Protein AF-A0A7C9AXJ2-F1 (afdb_monomer_lite)

Sequence (136 aa):
MLKLKTKIRKFQEFALLNLQQRICLSTSSDAEFVDLEKRMSVIVAQTAAEEQECEREQNLHNQLHQELDDSKRRKELIEGIMKDIEDLQDLTRQTSELEEKCASFSEELQRRCICPSCHVDNSNSLAELLQQMEQQ

Structure (mmCIF, N/CA/C/O backbone):
data_AF-A0A7C9AXJ2-F1
#
_entry.id   AF-A0A7C9AXJ2-F1
#
loop_
_atom_site.group_PDB
_atom_site.id
_atom_site.type_symbol
_atom_site.label_atom_id
_atom_site.label_alt_id
_atom_site.label_comp_id
_atom_site.label_asym_id
_atom_site.label_entity_id
_atom_site.label_seq_id
_atom_site.pdbx_PDB_ins_code
_atom_site.Cartn_x
_atom_site.Cartn_y
_atom_site.Cartn_z
_atom_site.occupancy
_atom_site.B_iso_or_equiv
_atom_site.auth_seq_id
_atom_site.auth_comp_id
_atom_site.auth_asym_id
_atom_site.auth_atom_id
_atom_site.pdbx_PDB_model_num
ATOM 1 N N . MET A 1 1 ? 14.451 8.501 -26.024 1.00 58.31 1 MET A N 1
ATOM 2 C CA . MET A 1 1 ? 15.650 7.831 -26.580 1.00 58.31 1 MET A CA 1
ATOM 3 C C . MET A 1 1 ? 15.458 7.211 -27.966 1.00 58.31 1 MET A C 1
ATOM 5 O O . MET A 1 1 ? 16.318 7.454 -28.803 1.00 58.31 1 MET A O 1
ATOM 9 N N . LEU A 1 2 ? 14.350 6.513 -28.283 1.00 67.25 2 LEU A N 1
ATOM 10 C CA . LEU A 1 2 ? 14.140 5.905 -29.621 1.00 67.25 2 LEU A CA 1
ATOM 11 C C . LEU A 1 2 ? 14.404 6.860 -30.802 1.00 67.25 2 LEU A C 1
ATOM 13 O O . LEU A 1 2 ? 15.079 6.501 -31.759 1.00 67.25 2 LEU A O 1
ATOM 17 N N . LYS A 1 3 ? 13.935 8.111 -30.703 1.00 75.12 3 LYS A N 1
ATOM 18 C CA . LYS A 1 3 ? 14.107 9.137 -31.747 1.00 75.12 3 LYS A CA 1
ATOM 19 C C . LYS A 1 3 ? 15.576 9.496 -32.020 1.00 75.12 3 LYS A C 1
ATOM 21 O O . LYS A 1 3 ? 15.896 9.897 -33.134 1.00 75.12 3 LYS A O 1
ATOM 26 N N . LEU A 1 4 ? 16.455 9.374 -31.022 1.00 75.50 4 LEU A N 1
ATOM 27 C CA . LEU A 1 4 ? 17.894 9.600 -31.174 1.00 75.50 4 LEU A CA 1
ATOM 28 C C . LEU A 1 4 ? 18.570 8.371 -31.799 1.00 75.50 4 LEU A C 1
ATOM 30 O O . LEU A 1 4 ? 19.319 8.537 -32.756 1.00 75.50 4 LEU A O 1
ATOM 34 N N . LYS A 1 5 ? 18.207 7.154 -31.363 1.00 74.69 5 LYS A N 1
ATOM 35 C CA . LYS A 1 5 ? 18.689 5.879 -31.937 1.00 74.69 5 LYS A CA 1
ATOM 36 C C . LYS A 1 5 ? 18.396 5.791 -33.441 1.00 74.69 5 LYS A C 1
ATOM 38 O O . LYS A 1 5 ? 19.287 5.524 -34.240 1.00 74.69 5 LYS A O 1
ATOM 43 N N . THR A 1 6 ? 17.179 6.150 -33.860 1.00 84.06 6 THR A N 1
ATOM 44 C CA . THR A 1 6 ? 16.819 6.215 -35.289 1.00 84.06 6 THR A CA 1
ATOM 45 C C . THR A 1 6 ? 17.652 7.238 -36.065 1.00 84.06 6 THR A C 1
ATOM 47 O O . THR A 1 6 ? 17.966 7.015 -37.230 1.00 84.06 6 THR A O 1
ATOM 50 N N . LYS A 1 7 ? 18.005 8.372 -35.450 1.00 83.69 7 LYS A N 1
ATOM 51 C CA . LYS A 1 7 ? 18.826 9.403 -36.102 1.00 83.69 7 LYS A CA 1
ATOM 52 C C . LYS A 1 7 ? 20.287 8.976 -36.235 1.00 83.69 7 LYS A C 1
ATOM 54 O O . LYS A 1 7 ? 20.867 9.222 -37.285 1.00 83.69 7 LYS A O 1
ATOM 59 N N . ILE A 1 8 ? 20.848 8.322 -35.216 1.00 85.31 8 ILE A N 1
ATOM 60 C CA . ILE A 1 8 ? 22.218 7.787 -35.247 1.00 85.31 8 ILE A CA 1
ATOM 61 C C . ILE A 1 8 ? 22.340 6.730 -36.345 1.00 85.31 8 ILE A C 1
ATOM 63 O O . ILE A 1 8 ? 23.219 6.845 -37.194 1.00 85.31 8 ILE A O 1
ATOM 67 N N . ARG A 1 9 ? 21.399 5.781 -36.416 1.00 84.56 9 ARG A N 1
ATOM 68 C CA . ARG A 1 9 ? 21.420 4.724 -37.437 1.00 84.56 9 ARG A CA 1
ATOM 69 C C . ARG A 1 9 ? 21.314 5.278 -38.861 1.00 84.56 9 ARG A C 1
ATOM 71 O O . ARG A 1 9 ? 22.113 4.926 -39.719 1.00 84.56 9 ARG A O 1
ATOM 78 N N . LYS A 1 10 ? 20.417 6.246 -39.088 1.00 86.44 10 LYS A N 1
ATOM 79 C CA . LYS A 1 10 ? 20.311 6.953 -40.379 1.00 86.44 10 LYS A CA 1
ATOM 80 C C . LYS A 1 10 ? 21.593 7.692 -40.756 1.00 86.44 10 LYS A C 1
ATOM 82 O O . LYS A 1 10 ? 21.955 7.741 -41.926 1.00 86.44 10 LYS A O 1
ATOM 87 N N . PHE A 1 11 ? 22.268 8.291 -39.777 1.00 86.88 11 PHE A N 1
ATOM 88 C 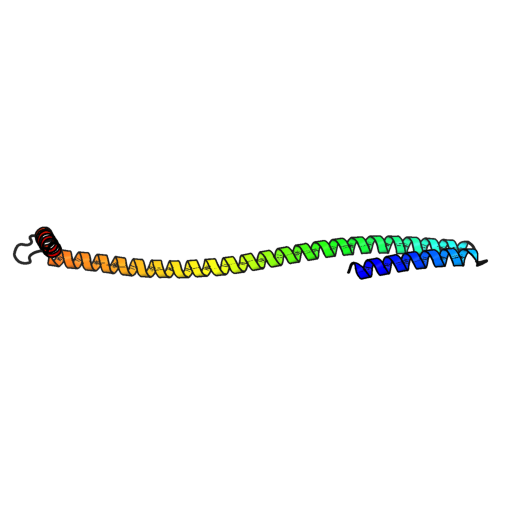CA . PHE A 1 11 ? 23.537 8.972 -40.008 1.00 86.88 11 PHE A CA 1
ATOM 89 C C . PHE A 1 11 ? 24.654 7.981 -40.361 1.00 86.88 11 PHE A C 1
ATOM 91 O O . PHE A 1 11 ? 25.414 8.239 -41.290 1.00 86.88 11 PHE A O 1
ATOM 98 N N . GLN A 1 12 ? 24.719 6.834 -39.682 1.00 83.69 12 GLN A N 1
ATOM 99 C CA . GLN A 1 12 ? 25.675 5.764 -39.984 1.00 83.69 12 GLN A CA 1
ATOM 100 C C . GLN A 1 12 ? 25.457 5.179 -41.386 1.00 83.69 12 GLN A C 1
ATOM 102 O O . GLN A 1 12 ? 26.415 5.059 -42.145 1.00 83.69 12 GLN A O 1
ATOM 107 N N . GLU A 1 13 ? 24.206 4.895 -41.764 1.00 86.88 13 GLU A N 1
ATOM 108 C CA . GLU A 1 13 ? 23.836 4.433 -43.112 1.00 86.88 13 GLU A CA 1
ATOM 109 C C . GLU A 1 13 ? 24.237 5.454 -44.189 1.00 86.88 13 GLU A C 1
ATOM 111 O O . GLU A 1 13 ? 24.847 5.107 -45.200 1.00 86.88 13 GLU A O 1
ATOM 116 N N . PHE A 1 14 ? 23.960 6.738 -43.947 1.00 86.31 14 PHE A N 1
ATOM 117 C CA . PHE A 1 14 ? 24.340 7.825 -44.850 1.00 86.31 14 PHE A CA 1
ATOM 118 C C . PHE A 1 14 ? 25.862 7.995 -44.975 1.00 86.31 14 PHE A C 1
ATOM 120 O O . PHE A 1 14 ? 26.370 8.255 -46.069 1.00 86.31 14 PHE A O 1
ATOM 127 N N . ALA A 1 15 ? 26.605 7.850 -43.876 1.00 82.44 15 ALA A N 1
ATOM 128 C CA . ALA A 1 15 ? 28.063 7.921 -43.883 1.00 82.44 15 ALA A CA 1
ATOM 129 C C . ALA A 1 15 ? 28.683 6.755 -44.673 1.00 82.44 15 ALA A C 1
ATOM 131 O O . ALA A 1 15 ? 29.622 6.977 -45.438 1.00 82.44 15 ALA A O 1
ATOM 132 N N . LEU A 1 16 ? 28.121 5.546 -44.549 1.00 83.25 16 LEU A N 1
ATOM 133 C CA . LEU A 1 16 ? 28.563 4.361 -45.290 1.00 83.25 16 LEU A CA 1
ATOM 134 C C . LEU A 1 16 ? 28.385 4.537 -46.806 1.00 83.25 16 LEU A C 1
ATOM 136 O O . LEU A 1 16 ? 29.317 4.297 -47.574 1.00 83.25 16 LEU A O 1
ATOM 140 N N . LEU A 1 17 ? 27.211 5.023 -47.224 1.00 82.25 17 LEU A N 1
ATOM 141 C CA . LEU A 1 17 ? 26.889 5.274 -48.633 1.00 82.25 17 LEU A CA 1
ATOM 142 C C . LEU A 1 17 ? 27.795 6.347 -49.252 1.00 82.25 17 LEU A C 1
ATOM 144 O O . LEU A 1 17 ? 28.316 6.167 -50.352 1.00 82.25 17 LEU A O 1
ATOM 148 N N . ASN A 1 18 ? 28.035 7.450 -48.535 1.00 77.12 18 ASN A N 1
ATOM 149 C CA . ASN A 1 18 ? 28.934 8.505 -49.014 1.00 77.12 18 ASN A CA 1
ATOM 150 C C . ASN A 1 18 ? 30.383 8.036 -49.135 1.00 77.12 18 ASN A C 1
ATOM 152 O O . ASN A 1 18 ? 31.101 8.484 -50.032 1.00 77.12 18 ASN A O 1
ATOM 156 N N . LEU A 1 19 ? 30.828 7.152 -48.239 1.00 77.00 19 LEU A N 1
ATOM 157 C CA . LEU A 1 19 ? 32.172 6.611 -48.326 1.00 77.00 19 LEU A CA 1
ATOM 158 C C . LEU A 1 19 ? 32.311 5.714 -49.560 1.00 77.00 19 LEU A C 1
ATOM 160 O O . LEU A 1 19 ? 33.213 5.957 -50.356 1.00 77.00 19 LEU A O 1
ATOM 164 N N . GLN A 1 20 ? 31.372 4.782 -49.784 1.00 76.06 20 GLN A N 1
ATOM 165 C CA . GLN A 1 20 ? 31.293 3.960 -51.008 1.00 76.06 20 GLN A CA 1
ATOM 166 C C . GLN A 1 20 ? 31.354 4.799 -52.287 1.00 76.06 20 GLN A C 1
ATOM 168 O O . GLN A 1 20 ? 32.082 4.462 -53.222 1.00 76.06 20 GLN A O 1
ATOM 173 N N . GLN A 1 21 ? 30.659 5.936 -52.307 1.00 76.75 21 GLN A N 1
ATOM 174 C CA . GLN A 1 21 ? 30.665 6.840 -53.451 1.00 76.75 21 GLN A CA 1
ATOM 175 C C . GLN A 1 21 ? 32.016 7.550 -53.653 1.00 76.75 21 GLN A C 1
ATOM 177 O O . GLN A 1 21 ? 32.460 7.701 -54.790 1.00 76.75 21 GLN A O 1
ATOM 182 N N . ARG A 1 22 ? 32.707 7.949 -52.574 1.00 67.44 22 ARG A N 1
ATOM 183 C CA . ARG A 1 22 ? 34.054 8.555 -52.641 1.00 67.44 22 ARG A CA 1
ATOM 184 C C . ARG A 1 22 ? 35.143 7.572 -53.072 1.00 67.44 22 ARG A C 1
ATOM 186 O O . ARG A 1 22 ? 36.096 7.981 -53.736 1.00 67.44 22 ARG A O 1
ATOM 193 N N . ILE A 1 23 ? 34.994 6.297 -52.725 1.00 62.88 23 ILE A N 1
ATOM 194 C CA . ILE A 1 23 ? 35.936 5.227 -53.084 1.00 62.88 23 ILE A CA 1
ATOM 195 C C . ILE A 1 23 ? 35.956 5.003 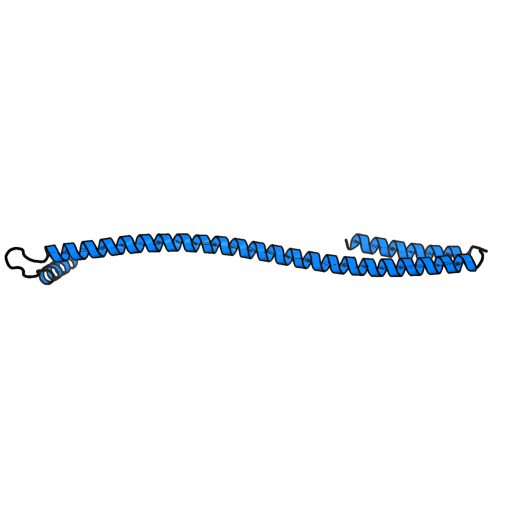-54.601 1.00 62.88 23 ILE A C 1
ATOM 197 O O . ILE A 1 23 ? 37.024 4.841 -55.177 1.00 62.88 23 ILE A O 1
ATOM 201 N N . CYS A 1 24 ? 34.811 5.125 -55.280 1.00 63.47 24 CYS A N 1
ATOM 202 C CA . CYS A 1 24 ? 34.745 5.041 -56.746 1.00 63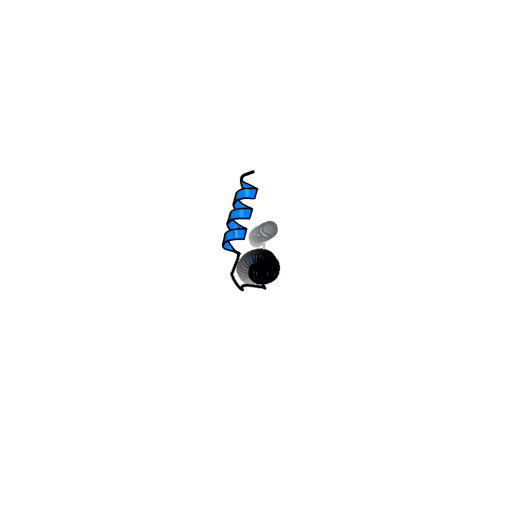.47 24 CYS A CA 1
ATOM 203 C C . CYS A 1 24 ? 35.463 6.192 -57.485 1.00 63.47 24 CYS A C 1
ATOM 205 O O . CYS A 1 24 ? 35.627 6.118 -58.700 1.00 63.47 24 CYS A O 1
ATOM 207 N N . LEU A 1 25 ? 35.858 7.265 -56.789 1.00 61.09 25 LEU A N 1
ATOM 208 C CA . LEU A 1 25 ? 36.364 8.508 -57.386 1.00 61.09 25 LEU A CA 1
ATOM 209 C C . LEU A 1 25 ? 37.856 8.779 -57.123 1.00 61.09 25 LEU A C 1
ATOM 211 O O . LEU A 1 25 ? 38.381 9.757 -57.652 1.00 61.09 25 LEU A O 1
ATOM 215 N N . SER A 1 26 ? 38.548 7.959 -56.324 1.00 54.97 26 SER A N 1
ATOM 216 C CA . SER A 1 26 ? 39.878 8.303 -55.790 1.00 54.97 26 SER A CA 1
ATOM 217 C C . SER A 1 26 ? 40.938 7.248 -56.135 1.00 54.97 26 SER A C 1
ATOM 219 O O . SER A 1 26 ? 40.826 6.104 -55.719 1.00 54.97 26 SER A O 1
ATOM 221 N N . THR A 1 27 ? 42.014 7.637 -56.830 1.00 56.12 27 THR A N 1
ATOM 222 C CA . THR A 1 27 ? 43.214 6.812 -57.105 1.00 56.12 27 THR A CA 1
ATOM 223 C C . THR A 1 27 ? 44.162 6.763 -55.892 1.00 56.12 27 THR A C 1
ATOM 225 O O . THR A 1 27 ? 45.330 7.139 -55.995 1.00 56.12 27 THR A O 1
ATOM 228 N N . SER A 1 28 ? 43.643 6.407 -54.715 1.00 56.91 28 SER A N 1
ATOM 229 C CA . SER A 1 28 ? 44.433 6.212 -53.486 1.00 56.91 28 SER A CA 1
ATOM 230 C C . SER A 1 28 ? 44.927 4.760 -53.400 1.00 56.91 28 SER A C 1
ATOM 232 O O . SER A 1 28 ? 44.330 3.862 -53.985 1.00 56.91 28 SER A O 1
ATOM 234 N N . SER A 1 29 ? 46.055 4.547 -52.718 1.00 65.31 29 SER A N 1
ATOM 235 C CA . SER A 1 29 ? 46.682 3.237 -52.509 1.00 65.31 29 SER A CA 1
ATOM 236 C C . SER A 1 29 ? 45.737 2.275 -51.778 1.00 65.31 29 SER A C 1
ATOM 238 O O . SER A 1 29 ? 45.269 2.588 -50.682 1.00 65.31 29 SER A O 1
ATOM 240 N N . ASP A 1 30 ? 45.528 1.077 -52.334 1.00 70.69 30 ASP A N 1
ATOM 241 C CA . ASP A 1 30 ? 44.665 0.014 -51.786 1.00 70.69 30 ASP A CA 1
ATOM 242 C C . ASP A 1 30 ? 44.920 -0.291 -50.292 1.00 70.69 30 ASP A C 1
ATOM 244 O O . ASP A 1 30 ? 44.018 -0.716 -49.571 1.00 70.69 30 ASP A O 1
ATOM 248 N N . ALA A 1 31 ? 46.133 -0.036 -49.789 1.00 76.94 31 ALA A N 1
ATOM 249 C CA . ALA A 1 31 ? 46.500 -0.274 -48.393 1.00 76.94 31 ALA A CA 1
ATOM 250 C C . ALA A 1 31 ? 45.825 0.687 -47.390 1.00 76.94 31 ALA A C 1
ATOM 252 O O . ALA A 1 31 ? 45.463 0.262 -46.292 1.00 76.94 31 ALA A O 1
ATOM 253 N N . GLU A 1 32 ? 45.631 1.963 -47.744 1.00 81.25 32 GLU A N 1
ATOM 254 C CA . GLU A 1 32 ? 44.945 2.942 -46.876 1.00 81.25 32 GLU A CA 1
ATOM 255 C C . GLU A 1 32 ? 43.444 2.648 -46.792 1.00 81.25 32 GLU A C 1
ATOM 257 O O . GLU A 1 32 ? 42.797 2.876 -45.766 1.00 81.25 32 GLU A O 1
ATOM 262 N N . PHE A 1 33 ? 42.899 2.095 -47.875 1.00 79.38 33 PHE A N 1
ATOM 263 C CA . PHE A 1 33 ? 41.496 1.749 -47.980 1.00 79.38 33 PHE A CA 1
ATOM 264 C C . PHE A 1 33 ? 41.118 0.564 -47.081 1.00 79.38 33 PHE A C 1
ATOM 266 O O . PHE A 1 33 ? 40.150 0.637 -46.319 1.00 79.38 33 PHE A O 1
ATOM 273 N N . VAL A 1 34 ? 41.940 -0.488 -47.099 1.00 85.75 34 VAL A N 1
ATOM 274 C CA . VAL A 1 34 ? 41.757 -1.678 -46.255 1.00 85.75 34 VAL A CA 1
ATOM 275 C C . VAL A 1 34 ? 41.851 -1.339 -44.760 1.00 85.75 34 VAL A C 1
ATOM 277 O O . VAL A 1 34 ? 41.093 -1.886 -43.955 1.00 85.75 34 VAL A O 1
ATOM 280 N N . ASP A 1 35 ? 42.732 -0.412 -44.360 1.00 90.25 35 ASP A N 1
ATOM 281 C CA . ASP A 1 35 ? 42.808 0.042 -42.961 1.00 90.25 35 ASP A CA 1
ATOM 282 C C . ASP A 1 35 ? 41.530 0.777 -42.529 1.00 90.25 35 ASP A C 1
ATOM 284 O O . ASP A 1 35 ? 40.979 0.510 -41.456 1.00 90.25 35 ASP A O 1
ATOM 288 N N . LEU A 1 36 ? 41.004 1.657 -43.386 1.00 88.94 36 LEU A N 1
ATOM 289 C CA . LEU A 1 36 ? 39.773 2.390 -43.100 1.00 88.94 36 LEU A CA 1
ATOM 290 C C . LEU A 1 36 ? 38.563 1.455 -42.980 1.00 88.94 36 LEU A C 1
ATOM 292 O O . LEU A 1 36 ? 37.781 1.588 -42.036 1.00 88.94 36 LEU A O 1
ATOM 296 N N . GLU A 1 37 ? 38.424 0.489 -43.888 1.00 87.69 37 GLU A N 1
ATOM 297 C CA . GLU A 1 37 ? 37.352 -0.512 -43.855 1.00 87.69 37 GLU A CA 1
ATOM 298 C C . GLU A 1 37 ? 37.407 -1.357 -42.572 1.00 87.69 37 GLU A C 1
ATOM 300 O O . GLU A 1 37 ? 36.386 -1.576 -41.904 1.00 87.69 37 GLU A O 1
ATOM 305 N N . LYS A 1 38 ? 38.613 -1.761 -42.157 1.00 93.06 38 LYS A N 1
ATOM 306 C CA . LYS A 1 38 ? 38.826 -2.466 -40.889 1.00 93.06 38 LYS A CA 1
ATOM 307 C C . LYS A 1 38 ? 38.408 -1.606 -39.697 1.00 93.06 38 LYS A C 1
ATOM 309 O O . LYS A 1 38 ? 37.702 -2.089 -38.812 1.00 93.06 38 LYS A O 1
ATOM 314 N N . ARG A 1 39 ? 38.793 -0.326 -39.672 1.00 93.62 39 ARG A N 1
ATOM 315 C CA . ARG A 1 39 ? 38.409 0.614 -38.604 1.00 93.62 39 ARG A CA 1
ATOM 316 C C . ARG A 1 39 ? 36.900 0.848 -38.556 1.00 93.62 39 ARG A C 1
ATOM 318 O O . ARG A 1 39 ? 36.334 0.876 -37.466 1.00 93.62 39 ARG A O 1
ATOM 325 N N . MET A 1 40 ? 36.233 0.959 -39.702 1.00 89.88 40 MET A N 1
ATOM 326 C CA . MET A 1 40 ? 34.771 1.061 -39.757 1.00 89.88 40 MET A CA 1
ATOM 327 C C . MET A 1 40 ? 34.091 -0.188 -39.216 1.00 89.88 40 MET A C 1
ATOM 329 O O . MET A 1 40 ? 33.162 -0.073 -38.422 1.00 89.88 40 MET A O 1
ATOM 333 N N . SER A 1 41 ? 34.576 -1.370 -39.597 1.00 92.75 41 SER A N 1
ATOM 334 C CA . SER A 1 41 ? 34.045 -2.643 -39.102 1.00 92.75 41 SER A CA 1
ATOM 335 C C . SER A 1 41 ? 34.141 -2.734 -37.576 1.00 92.75 41 SER A C 1
ATOM 337 O O . SER A 1 41 ? 33.190 -3.155 -36.919 1.00 92.75 41 SER A O 1
ATOM 339 N N . VAL A 1 42 ? 35.253 -2.259 -37.000 1.00 95.62 42 VAL A N 1
ATOM 340 C CA . VAL A 1 42 ? 35.435 -2.163 -35.542 1.00 95.62 42 VAL A CA 1
ATOM 341 C C . VAL A 1 42 ? 34.422 -1.202 -34.913 1.00 95.62 42 VAL A C 1
ATOM 343 O O . VAL A 1 42 ? 33.759 -1.576 -33.950 1.00 95.62 42 VAL A O 1
ATOM 346 N N . ILE A 1 43 ? 34.254 0.004 -35.466 1.00 92.50 43 ILE A N 1
ATOM 347 C CA . ILE A 1 43 ? 33.308 1.005 -34.940 1.00 92.50 43 ILE A CA 1
ATOM 348 C C . ILE A 1 43 ? 31.864 0.490 -35.002 1.00 92.50 43 ILE A C 1
ATOM 350 O O . ILE A 1 43 ? 31.101 0.681 -34.056 1.00 92.50 43 ILE A O 1
ATOM 354 N N . VAL A 1 44 ? 31.482 -0.183 -36.091 1.00 93.06 44 VAL A N 1
ATOM 355 C CA . VAL A 1 44 ? 30.143 -0.772 -36.246 1.00 93.06 44 VAL A CA 1
ATOM 356 C C . VAL A 1 44 ? 29.908 -1.856 -35.196 1.00 93.06 44 VAL A C 1
ATOM 358 O O . VAL A 1 44 ? 28.869 -1.844 -34.538 1.00 93.06 44 VAL A O 1
ATOM 361 N N . ALA A 1 45 ? 30.879 -2.750 -34.988 1.00 94.19 45 ALA A N 1
ATOM 362 C CA . ALA A 1 45 ? 30.782 -3.797 -33.973 1.00 94.19 45 ALA A CA 1
ATOM 363 C C . ALA A 1 45 ? 30.683 -3.220 -32.550 1.00 94.19 45 ALA A C 1
ATOM 365 O O . ALA A 1 45 ? 29.840 -3.656 -31.768 1.00 94.19 45 ALA A O 1
ATOM 366 N N . GLN A 1 46 ? 31.494 -2.207 -32.230 1.00 94.25 46 GLN A N 1
ATOM 367 C CA . GLN A 1 46 ? 31.440 -1.516 -30.938 1.00 94.25 46 GLN A CA 1
ATOM 368 C C . GLN A 1 46 ? 30.098 -0.813 -30.729 1.00 94.25 46 GLN A C 1
ATOM 370 O O . GLN A 1 46 ? 29.472 -0.997 -29.690 1.00 94.25 46 GLN A O 1
ATOM 375 N N . THR A 1 47 ? 29.606 -0.092 -31.740 1.00 91.38 47 THR A N 1
ATOM 376 C CA . THR A 1 47 ? 28.311 0.597 -31.646 1.00 91.38 47 THR A CA 1
ATOM 377 C C . THR A 1 47 ? 27.169 -0.397 -31.440 1.00 91.38 47 THR A C 1
ATOM 379 O O . THR A 1 47 ? 26.277 -0.153 -30.635 1.00 91.38 47 THR A O 1
ATOM 382 N N . ALA A 1 48 ? 27.194 -1.543 -32.127 1.00 93.81 48 ALA A N 1
ATOM 383 C CA . ALA A 1 48 ? 26.184 -2.581 -31.941 1.00 93.81 48 ALA A CA 1
ATOM 384 C C . ALA A 1 48 ? 26.199 -3.154 -30.511 1.00 93.81 48 ALA A C 1
ATOM 386 O O . ALA A 1 48 ? 25.136 -3.351 -29.920 1.00 93.81 48 ALA A O 1
ATOM 387 N N . ALA A 1 49 ? 27.387 -3.380 -29.942 1.00 95.69 49 ALA A N 1
ATOM 388 C CA . ALA A 1 49 ? 27.534 -3.856 -28.569 1.00 95.69 49 ALA A CA 1
ATOM 389 C C . ALA A 1 49 ? 27.035 -2.822 -27.542 1.00 95.69 49 ALA A C 1
ATOM 391 O O . ALA A 1 49 ? 26.283 -3.171 -26.631 1.00 95.69 49 ALA A O 1
ATOM 392 N N . GLU A 1 50 ? 27.388 -1.547 -27.716 1.00 92.31 50 GLU A N 1
ATOM 393 C CA . GLU A 1 50 ? 26.918 -0.450 -26.860 1.00 92.31 50 GLU A CA 1
ATOM 394 C C . GLU A 1 50 ? 25.400 -0.238 -26.971 1.00 92.31 50 GLU A C 1
ATOM 396 O O . GLU A 1 50 ? 24.727 -0.028 -25.961 1.00 92.31 50 GLU A O 1
ATOM 401 N N . GLU A 1 51 ? 24.820 -0.352 -28.172 1.00 92.69 51 GLU A N 1
ATOM 402 C CA . GLU A 1 51 ? 23.365 -0.287 -28.363 1.00 92.69 51 GLU A CA 1
ATOM 403 C C . GLU A 1 51 ? 22.635 -1.399 -27.600 1.00 92.69 51 GLU A C 1
ATOM 405 O O . GLU A 1 51 ? 21.538 -1.163 -27.084 1.00 92.69 51 GLU A O 1
ATOM 410 N N . GLN A 1 52 ? 23.226 -2.595 -27.538 1.00 95.75 52 GLN A N 1
ATOM 411 C CA . GLN A 1 52 ? 22.674 -3.728 -26.802 1.00 95.75 52 GLN A CA 1
ATOM 412 C C . GLN A 1 52 ? 22.792 -3.540 -25.284 1.00 95.75 52 GLN A C 1
ATOM 414 O O . GLN A 1 52 ? 21.860 -3.880 -24.555 1.00 95.75 52 GLN A O 1
ATOM 419 N N . GLU A 1 53 ? 23.914 -3.007 -24.792 1.00 95.38 53 GLU A N 1
ATOM 420 C CA . GLU A 1 53 ? 24.075 -2.659 -23.373 1.00 95.38 53 GLU A CA 1
ATOM 421 C C . GLU A 1 53 ? 23.060 -1.591 -22.957 1.00 95.38 53 GLU A C 1
ATOM 423 O O . GLU A 1 53 ? 22.316 -1.796 -22.004 1.00 95.38 53 GLU A O 1
ATOM 428 N N . CYS A 1 54 ? 22.927 -0.514 -23.733 1.00 94.94 54 CYS A N 1
ATOM 429 C CA . CYS A 1 54 ? 21.967 0.556 -23.455 1.00 94.94 54 CYS A CA 1
ATOM 430 C C . CYS A 1 54 ? 20.520 0.036 -23.372 1.00 94.94 54 CYS A C 1
ATOM 432 O O . CYS A 1 54 ? 19.733 0.475 -22.534 1.00 94.94 54 CYS A O 1
ATOM 434 N N . GLU A 1 55 ? 20.156 -0.930 -24.217 1.00 96.75 55 GLU A N 1
ATOM 435 C CA . GLU A 1 55 ? 18.841 -1.570 -24.161 1.00 96.75 55 GLU A CA 1
ATOM 436 C C . GLU A 1 55 ? 18.657 -2.417 -22.893 1.00 96.75 55 GLU A C 1
ATOM 438 O O . GLU A 1 55 ? 17.595 -2.369 -22.266 1.00 96.75 55 GLU A O 1
ATOM 443 N N . ARG A 1 56 ? 19.697 -3.146 -22.469 1.00 96.62 56 ARG A N 1
ATOM 444 C CA . ARG A 1 56 ? 19.682 -3.889 -21.201 1.00 96.62 56 ARG A CA 1
ATOM 445 C C . ARG A 1 56 ? 19.550 -2.956 -20.002 1.00 96.62 56 ARG A C 1
ATOM 447 O O . ARG A 1 56 ? 18.694 -3.199 -19.153 1.00 96.62 56 ARG A O 1
ATOM 454 N N . GLU A 1 57 ? 20.323 -1.877 -19.962 1.00 96.81 57 GLU A N 1
ATOM 455 C CA . GLU A 1 57 ? 20.236 -0.860 -18.910 1.00 96.81 57 GLU A CA 1
ATOM 456 C C . GLU A 1 57 ? 18.851 -0.213 -18.860 1.00 96.81 57 GLU A C 1
ATOM 458 O O . GLU A 1 57 ? 18.289 -0.030 -17.781 1.00 96.81 57 GLU A O 1
ATOM 463 N N . GLN A 1 58 ? 18.258 0.088 -20.017 1.00 96.19 58 GLN A N 1
ATOM 464 C CA . GLN A 1 58 ? 16.922 0.673 -20.072 1.00 96.19 58 GLN A CA 1
ATOM 465 C C . GLN A 1 58 ? 15.852 -0.291 -19.540 1.00 96.19 58 GLN A C 1
ATOM 467 O O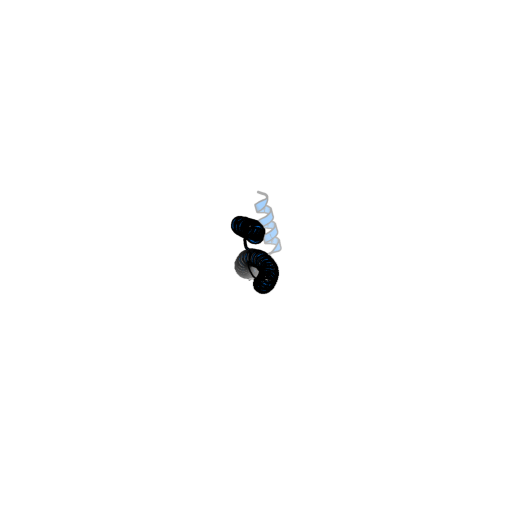 . GLN A 1 58 ? 14.948 0.128 -18.816 1.00 96.19 58 GLN A O 1
ATOM 472 N N . ASN A 1 59 ? 15.963 -1.581 -19.856 1.00 98.19 59 ASN A N 1
ATOM 473 C CA . ASN A 1 59 ? 15.067 -2.600 -19.314 1.00 98.19 59 ASN A CA 1
ATOM 474 C C . ASN A 1 59 ? 15.223 -2.739 -17.795 1.00 98.19 59 ASN A C 1
ATOM 476 O O . ASN A 1 59 ? 14.216 -2.771 -17.088 1.00 98.19 59 ASN A O 1
ATOM 480 N N . LEU A 1 60 ? 16.460 -2.752 -17.293 1.00 97.88 60 LEU A N 1
ATOM 481 C CA . LEU A 1 60 ? 16.737 -2.787 -15.857 1.00 97.88 60 LEU A CA 1
ATOM 482 C C . LEU A 1 60 ? 16.180 -1.546 -15.147 1.00 97.88 60 LEU A C 1
ATOM 484 O O . LEU A 1 60 ? 15.544 -1.662 -14.104 1.00 97.88 60 LEU A O 1
ATOM 488 N N . HIS A 1 61 ? 16.357 -0.360 -15.730 1.00 97.62 61 HIS A N 1
ATOM 489 C CA . HIS A 1 61 ? 15.811 0.883 -15.188 1.00 97.62 61 HIS A CA 1
ATOM 490 C C . HIS A 1 61 ? 14.283 0.837 -15.072 1.00 97.62 61 HIS A C 1
ATOM 492 O O . HIS A 1 61 ? 13.732 1.208 -14.037 1.00 97.62 61 HIS A O 1
ATOM 498 N N . ASN A 1 62 ? 13.595 0.340 -16.104 1.00 98.19 62 ASN A N 1
ATOM 499 C CA . ASN A 1 62 ? 12.141 0.187 -16.077 1.00 98.19 62 ASN A CA 1
ATOM 500 C C . ASN A 1 62 ? 11.690 -0.806 -14.991 1.00 98.19 62 ASN A C 1
ATOM 502 O O . ASN A 1 62 ? 10.708 -0.543 -14.301 1.00 98.19 62 ASN A O 1
ATOM 506 N N . GLN A 1 63 ? 12.411 -1.920 -14.818 1.00 98.56 63 GLN A N 1
ATOM 507 C CA . GLN A 1 63 ? 12.130 -2.902 -13.763 1.00 98.56 63 GLN A CA 1
ATOM 508 C C . GLN A 1 63 ? 12.295 -2.289 -12.370 1.00 98.56 63 GLN A C 1
ATOM 510 O O . GLN A 1 63 ? 11.383 -2.373 -11.554 1.00 98.56 63 GLN A O 1
ATOM 515 N N . LEU A 1 64 ? 13.406 -1.591 -12.126 1.00 98.44 64 LEU A N 1
ATOM 516 C CA . LEU A 1 64 ? 13.657 -0.916 -10.851 1.00 98.44 64 LEU A CA 1
ATOM 517 C C . LEU A 1 64 ? 12.612 0.161 -10.548 1.00 98.44 64 LEU A C 1
ATOM 519 O O . LEU A 1 64 ? 12.201 0.316 -9.400 1.00 98.44 64 LEU A O 1
ATOM 523 N N . HIS A 1 65 ? 12.156 0.900 -11.561 1.00 98.31 65 HIS A N 1
ATOM 524 C CA . HIS A 1 65 ? 11.093 1.886 -11.375 1.00 98.31 65 HIS A CA 1
ATOM 525 C C . HIS A 1 65 ? 9.776 1.220 -10.961 1.00 98.31 65 HIS A C 1
ATOM 527 O O . HIS A 1 65 ? 9.094 1.707 -10.060 1.00 98.31 65 HIS A O 1
ATOM 533 N N . GLN A 1 66 ? 9.438 0.085 -11.576 1.00 98.62 66 GLN A N 1
ATOM 534 C CA . GLN A 1 66 ? 8.254 -0.687 -11.213 1.00 98.62 66 GLN A CA 1
ATOM 535 C C . GLN A 1 66 ? 8.350 -1.224 -9.776 1.00 98.62 66 GLN A C 1
ATOM 537 O O . GLN A 1 66 ? 7.413 -1.059 -8.996 1.00 98.62 66 GLN A O 1
ATOM 542 N N . GLU A 1 67 ? 9.493 -1.799 -9.394 1.00 98.62 67 GLU A N 1
ATOM 543 C CA . GLU A 1 67 ? 9.737 -2.290 -8.030 1.00 98.62 67 GLU A CA 1
ATOM 544 C C . GLU A 1 67 ? 9.673 -1.172 -6.982 1.00 98.62 67 GLU A C 1
ATOM 546 O O . GLU A 1 67 ? 9.162 -1.374 -5.874 1.00 98.62 67 GLU A O 1
ATOM 551 N N . LEU A 1 68 ? 10.163 0.022 -7.326 1.00 98.62 68 LEU A N 1
ATOM 552 C CA . LEU A 1 68 ? 10.078 1.197 -6.468 1.00 98.62 68 LEU A CA 1
ATOM 553 C C . LEU A 1 68 ? 8.623 1.622 -6.249 1.00 98.62 68 LEU A C 1
ATOM 555 O O . LEU A 1 68 ? 8.233 1.907 -5.116 1.00 98.62 68 LEU A O 1
ATOM 559 N N . ASP A 1 69 ? 7.820 1.662 -7.309 1.00 98.50 69 ASP A N 1
ATOM 560 C CA . ASP A 1 69 ? 6.408 2.032 -7.213 1.00 98.50 69 ASP A CA 1
ATOM 561 C C . ASP A 1 69 ? 5.605 0.998 -6.415 1.00 98.50 69 ASP A C 1
ATOM 563 O O . ASP A 1 69 ? 4.795 1.365 -5.561 1.00 98.50 69 ASP A O 1
ATOM 567 N N . ASP A 1 70 ? 5.884 -0.291 -6.604 1.00 98.75 70 ASP A N 1
ATOM 568 C CA . ASP A 1 70 ? 5.262 -1.351 -5.809 1.00 98.75 70 ASP A CA 1
ATOM 569 C C . ASP A 1 70 ? 5.696 -1.290 -4.336 1.00 98.75 70 ASP A C 1
ATOM 571 O O . ASP A 1 70 ? 4.873 -1.482 -3.437 1.00 98.75 70 ASP A O 1
ATOM 575 N N . SER A 1 71 ? 6.955 -0.939 -4.061 1.00 98.56 71 SER A N 1
ATOM 576 C CA . SER A 1 71 ? 7.446 -0.725 -2.693 1.00 98.56 71 SER A CA 1
ATOM 577 C C . SER A 1 71 ? 6.781 0.472 -2.013 1.00 98.56 71 SER A C 1
ATOM 579 O O . SER A 1 71 ? 6.445 0.387 -0.831 1.00 98.56 71 SER A O 1
ATOM 581 N N . LYS A 1 72 ? 6.527 1.569 -2.741 1.00 98.69 72 LYS A N 1
ATOM 582 C CA . LYS A 1 72 ? 5.782 2.728 -2.213 1.00 98.69 72 LYS A CA 1
ATOM 583 C C . LYS A 1 72 ? 4.354 2.348 -1.830 1.00 98.69 72 LYS A C 1
ATOM 585 O O . LYS A 1 72 ? 3.943 2.625 -0.709 1.00 98.69 72 LYS A O 1
ATOM 590 N N . ARG A 1 73 ? 3.638 1.634 -2.705 1.00 98.69 73 ARG A N 1
ATOM 591 C CA . ARG A 1 73 ? 2.275 1.149 -2.414 1.00 98.69 73 ARG A CA 1
ATOM 592 C C . ARG A 1 73 ? 2.243 0.227 -1.195 1.00 98.69 73 ARG A C 1
ATOM 594 O O . ARG A 1 73 ? 1.353 0.335 -0.358 1.00 98.69 73 ARG A O 1
ATOM 601 N N . ARG A 1 74 ? 3.224 -0.677 -1.068 1.00 98.69 74 ARG A N 1
ATOM 602 C CA . ARG A 1 74 ? 3.350 -1.551 0.114 1.00 98.69 74 ARG A CA 1
ATOM 603 C C . ARG A 1 74 ? 3.595 -0.754 1.389 1.00 98.69 74 ARG A C 1
ATOM 605 O O . ARG A 1 74 ? 3.019 -1.089 2.417 1.00 98.69 74 ARG A O 1
ATOM 612 N N . LYS A 1 75 ? 4.429 0.285 1.326 1.00 98.69 75 LYS A N 1
ATOM 613 C CA . LYS A 1 75 ? 4.676 1.173 2.463 1.00 98.69 75 LYS A CA 1
ATOM 614 C C . LYS A 1 75 ? 3.387 1.871 2.910 1.00 98.69 75 LYS A C 1
ATOM 616 O O . LYS A 1 75 ? 3.067 1.801 4.089 1.00 98.69 75 LYS A O 1
ATOM 621 N N . GLU A 1 76 ? 2.644 2.473 1.983 1.00 98.69 76 GLU A N 1
ATOM 622 C CA . GLU A 1 76 ? 1.364 3.140 2.279 1.00 98.69 76 GLU A CA 1
ATOM 623 C C . GLU A 1 76 ? 0.358 2.174 2.927 1.00 98.69 76 GLU A C 1
ATOM 625 O O . GLU A 1 76 ? -0.315 2.522 3.896 1.00 98.69 76 GLU A O 1
ATOM 630 N N . LEU A 1 77 ? 0.300 0.927 2.445 1.00 98.75 77 LEU A N 1
ATOM 631 C CA . LEU A 1 77 ? -0.540 -0.112 3.041 1.00 98.75 77 LEU A CA 1
ATOM 632 C C . LEU A 1 77 ? -0.117 -0.454 4.477 1.00 98.75 77 LEU A C 1
ATOM 634 O O . LEU A 1 77 ? -0.971 -0.583 5.349 1.00 98.75 77 LEU A O 1
ATOM 638 N N . ILE A 1 78 ? 1.186 -0.605 4.731 1.00 98.75 78 ILE A N 1
ATOM 639 C CA . ILE A 1 78 ? 1.708 -0.896 6.074 1.00 98.75 78 ILE A CA 1
ATOM 640 C C . ILE A 1 78 ? 1.398 0.254 7.035 1.00 98.75 78 ILE A C 1
ATOM 642 O O . ILE A 1 78 ? 0.975 -0.005 8.156 1.00 98.75 78 ILE A O 1
ATOM 646 N N . GLU A 1 79 ? 1.559 1.506 6.603 1.00 98.75 79 GLU A N 1
ATOM 647 C CA . GLU A 1 79 ? 1.206 2.682 7.410 1.00 98.75 79 GLU A CA 1
ATOM 648 C C . GLU A 1 79 ? -0.289 2.690 7.770 1.00 98.75 79 GLU A C 1
ATOM 650 O O . GLU A 1 79 ? -0.640 2.960 8.918 1.00 98.75 79 GLU A O 1
ATOM 655 N N . GLY A 1 80 ? -1.164 2.317 6.828 1.00 98.81 80 GLY A N 1
ATOM 656 C CA . GLY A 1 80 ? -2.594 2.127 7.095 1.00 98.81 80 GLY A CA 1
ATOM 657 C C . GLY A 1 80 ? -2.866 1.034 8.134 1.00 98.81 80 GLY A C 1
ATOM 658 O O . GLY A 1 80 ? -3.562 1.280 9.114 1.00 98.81 80 GLY A O 1
ATOM 659 N N . ILE A 1 81 ? -2.252 -0.142 7.975 1.00 98.75 81 ILE A N 1
ATOM 660 C CA . ILE A 1 81 ? -2.399 -1.263 8.920 1.00 98.75 81 ILE A CA 1
ATOM 661 C C . ILE A 1 81 ? -1.907 -0.882 10.321 1.00 98.75 81 ILE A C 1
ATOM 663 O O . ILE A 1 81 ? -2.523 -1.263 11.312 1.00 98.75 81 ILE A O 1
ATOM 667 N N . MET A 1 82 ? -0.800 -0.144 10.427 1.00 98.75 82 MET A N 1
ATOM 668 C CA . MET A 1 82 ? -0.283 0.306 11.722 1.00 98.75 82 MET A CA 1
ATOM 669 C C . MET A 1 82 ? -1.287 1.199 12.447 1.00 98.75 82 MET A C 1
ATOM 671 O O . MET A 1 82 ? -1.511 1.006 13.639 1.00 98.75 82 MET A O 1
ATOM 675 N N . LYS A 1 83 ? -1.934 2.115 11.722 1.00 98.81 83 LYS A N 1
ATOM 676 C CA . LYS A 1 83 ? -2.992 2.950 12.286 1.00 98.81 83 LYS A CA 1
ATOM 677 C C . LYS A 1 83 ? -4.187 2.115 12.755 1.00 98.81 83 LYS A C 1
ATOM 679 O O . LYS A 1 83 ? -4.650 2.301 13.874 1.00 98.81 83 LYS A O 1
ATOM 684 N N . ASP A 1 84 ? -4.637 1.158 11.945 1.00 98.69 84 ASP A N 1
ATOM 685 C CA . ASP A 1 84 ? -5.743 0.269 12.327 1.00 98.69 84 ASP A CA 1
ATOM 686 C C . ASP A 1 84 ? -5.402 -0.552 13.588 1.00 98.69 84 ASP A C 1
ATOM 688 O O . ASP A 1 84 ? -6.263 -0.796 14.432 1.00 98.69 84 ASP A O 1
ATOM 692 N N . ILE A 1 85 ? -4.139 -0.966 13.751 1.00 98.75 85 ILE A N 1
ATOM 693 C CA . ILE A 1 85 ? -3.663 -1.656 14.960 1.00 98.75 85 ILE A CA 1
ATOM 694 C C . ILE A 1 85 ? -3.719 -0.736 16.185 1.00 98.75 85 ILE A C 1
ATOM 696 O O . ILE A 1 85 ? -4.147 -1.187 17.248 1.00 98.75 85 ILE A O 1
ATOM 700 N N . GLU A 1 86 ? -3.298 0.523 16.060 1.00 98.69 86 GLU A N 1
ATOM 701 C CA . GLU A 1 86 ? -3.378 1.509 17.147 1.00 98.69 86 GLU A CA 1
ATOM 702 C C . GLU A 1 86 ? -4.836 1.742 17.575 1.00 98.69 86 GLU A C 1
ATOM 704 O O . GLU A 1 86 ? -5.148 1.675 18.767 1.00 98.69 86 GLU A O 1
ATOM 709 N N . ASP A 1 87 ? -5.741 1.911 16.608 1.00 98.69 87 ASP A N 1
ATOM 710 C CA . ASP A 1 87 ? -7.175 2.084 16.861 1.00 98.69 87 ASP A CA 1
ATOM 711 C C . ASP A 1 87 ? -7.774 0.843 17.561 1.00 98.69 87 ASP A C 1
ATOM 713 O O . ASP A 1 87 ? -8.535 0.961 18.526 1.00 98.69 87 ASP A O 1
ATOM 717 N N . LEU A 1 88 ? -7.389 -0.370 17.141 1.00 98.75 88 LEU A N 1
ATOM 718 C CA . LEU A 1 88 ? -7.817 -1.619 17.787 1.00 98.75 88 LEU A CA 1
ATOM 719 C C . LEU A 1 88 ? -7.295 -1.763 19.222 1.00 98.75 88 LEU A C 1
ATOM 721 O O . LEU A 1 88 ? -8.014 -2.265 20.093 1.00 98.75 88 LEU A O 1
ATOM 725 N N . GLN A 1 89 ? -6.057 -1.346 19.488 1.00 98.69 89 GLN A N 1
ATOM 726 C CA . GLN A 1 89 ? -5.493 -1.361 20.839 1.00 98.69 89 GLN A CA 1
ATOM 727 C C . GLN A 1 89 ? -6.244 -0.406 21.766 1.00 98.69 89 GLN A C 1
ATOM 729 O O . GLN A 1 89 ? -6.542 -0.771 22.907 1.00 98.69 89 GLN A O 1
ATOM 734 N N . ASP A 1 90 ? -6.601 0.781 21.276 1.00 98.69 90 ASP A N 1
ATOM 735 C CA . ASP A 1 90 ? -7.381 1.736 22.056 1.00 98.69 90 ASP A CA 1
ATOM 736 C C . ASP A 1 90 ? -8.790 1.212 22.360 1.00 98.69 90 ASP A C 1
ATOM 738 O O . ASP A 1 90 ? -9.223 1.231 23.515 1.00 98.69 90 ASP A O 1
ATOM 742 N N . LEU A 1 91 ? -9.473 0.641 21.363 1.00 98.75 91 LEU A N 1
ATOM 743 C CA . LEU A 1 91 ? -10.776 -0.003 21.556 1.00 98.75 91 LEU A CA 1
ATOM 744 C C . LEU A 1 91 ? -10.712 -1.159 22.557 1.00 98.75 91 LEU A C 1
ATOM 746 O O . LEU A 1 91 ? -11.602 -1.303 23.397 1.00 98.75 91 LEU A O 1
ATOM 750 N N . THR A 1 92 ? -9.653 -1.967 22.499 1.00 98.69 92 THR A N 1
ATOM 751 C CA . THR A 1 92 ? -9.442 -3.067 23.449 1.00 98.69 92 THR A CA 1
ATOM 752 C C . THR A 1 92 ? -9.322 -2.529 24.873 1.00 98.69 92 THR A C 1
ATOM 754 O O . THR A 1 92 ? -10.000 -3.020 25.772 1.00 98.69 92 THR A O 1
ATOM 757 N N . ARG A 1 93 ? -8.530 -1.468 25.076 1.00 98.62 93 ARG A N 1
ATOM 758 C CA . ARG A 1 93 ? -8.380 -0.808 26.380 1.00 98.62 93 ARG A CA 1
ATOM 759 C C . ARG A 1 93 ? -9.713 -0.278 26.908 1.00 98.62 93 ARG A C 1
ATOM 761 O O . ARG A 1 93 ? -10.070 -0.570 28.046 1.00 98.62 93 ARG A O 1
ATOM 768 N N . GLN A 1 94 ? -10.457 0.460 26.083 1.00 98.62 94 GLN A N 1
ATOM 769 C CA . GLN A 1 94 ? -11.767 0.996 26.465 1.00 98.62 94 GLN A CA 1
ATOM 770 C C . GLN A 1 94 ? -12.755 -0.120 26.834 1.00 98.62 94 GLN A C 1
ATOM 772 O O . GLN A 1 94 ? -13.508 0.013 27.798 1.00 98.62 94 GLN A O 1
ATOM 777 N N . THR A 1 95 ? -12.731 -1.229 26.091 1.00 98.62 95 THR A N 1
ATOM 778 C CA . THR A 1 95 ? -13.585 -2.393 26.358 1.00 98.62 95 THR A CA 1
ATOM 779 C C . THR A 1 95 ? -13.242 -3.026 27.704 1.00 98.62 95 THR A C 1
ATOM 781 O O . THR A 1 95 ? -14.142 -3.235 28.511 1.00 98.62 95 THR A O 1
ATOM 784 N N . SER A 1 96 ? -11.959 -3.240 28.007 1.00 98.50 96 SER A N 1
ATOM 785 C CA . SER A 1 96 ? -11.540 -3.788 29.305 1.00 98.50 96 SER A CA 1
ATOM 786 C C . SER A 1 96 ? -11.900 -2.876 30.483 1.00 98.50 96 SER A C 1
ATOM 788 O O . SER A 1 96 ? -12.378 -3.357 31.508 1.00 98.50 96 SER A O 1
ATOM 790 N N . GLU A 1 97 ? -11.738 -1.555 30.344 1.00 98.50 97 GLU A N 1
ATOM 791 C CA . GLU A 1 97 ? -12.164 -0.595 31.376 1.00 98.50 97 GLU A CA 1
ATOM 792 C C . GLU A 1 97 ? -13.684 -0.637 31.611 1.00 98.50 97 GLU A C 1
ATOM 794 O O . GLU A 1 97 ? -14.160 -0.448 32.736 1.00 98.50 97 GLU A O 1
ATOM 799 N N . LEU A 1 98 ? -14.467 -0.855 30.551 1.00 98.44 98 LEU A N 1
ATOM 800 C CA . LEU A 1 98 ? -15.916 -0.988 30.653 1.00 98.44 98 LEU A CA 1
ATOM 801 C C . LEU A 1 98 ? -16.311 -2.306 31.328 1.00 98.44 98 LEU A C 1
ATOM 803 O O . LEU A 1 98 ? -17.165 -2.294 32.213 1.00 98.44 98 LEU A O 1
ATOM 807 N N . GLU A 1 99 ? -15.675 -3.415 30.957 1.00 98.56 99 GLU A N 1
ATOM 808 C CA . GLU A 1 99 ? -15.886 -4.730 31.571 1.00 98.56 99 GLU A CA 1
ATOM 809 C C . GLU A 1 99 ? -15.606 -4.702 33.079 1.00 98.56 99 GLU A C 1
ATOM 811 O O . GLU A 1 99 ? -16.424 -5.192 33.859 1.00 98.56 99 GLU A O 1
ATOM 816 N N . GLU A 1 100 ? -14.514 -4.060 33.510 1.00 98.50 100 GLU A N 1
ATOM 817 C CA . GLU A 1 100 ? -14.182 -3.898 34.932 1.00 98.50 100 GLU A CA 1
ATOM 818 C C . GLU A 1 100 ? -15.266 -3.110 35.681 1.00 98.50 100 GLU A C 1
ATOM 820 O O . GLU A 1 100 ? -15.718 -3.515 36.758 1.00 98.50 100 GLU A O 1
ATOM 825 N N . LYS A 1 101 ? -15.743 -2.005 35.094 1.00 98.19 101 LYS A N 1
ATOM 826 C CA . LYS A 1 101 ? -16.850 -1.228 35.669 1.00 98.19 101 LYS A CA 1
ATOM 827 C C . LYS A 1 101 ? -18.113 -2.075 35.768 1.00 98.19 101 LYS A C 1
ATOM 829 O O . LYS A 1 101 ? -18.744 -2.080 36.821 1.00 98.19 101 LYS A O 1
ATOM 834 N N . CYS A 1 102 ? -18.476 -2.804 34.715 1.00 97.81 102 CYS A N 1
ATOM 835 C CA . CYS A 1 102 ? -19.641 -3.688 34.711 1.00 97.81 102 CYS A CA 1
ATOM 836 C C . CYS A 1 102 ? -19.542 -4.782 35.783 1.00 97.81 102 CYS A C 1
ATOM 838 O O . CYS A 1 102 ? -20.528 -5.030 36.481 1.00 97.81 102 CYS A O 1
ATOM 840 N N . ALA A 1 103 ? -18.369 -5.394 35.962 1.00 98.00 103 ALA A N 1
ATOM 841 C CA . ALA A 1 103 ? -18.130 -6.373 37.019 1.00 98.00 103 ALA A CA 1
ATOM 842 C C . ALA A 1 103 ? -18.305 -5.746 38.414 1.00 98.00 103 ALA A C 1
ATOM 844 O O . ALA A 1 103 ? -19.088 -6.250 39.217 1.00 98.00 103 ALA A O 1
ATOM 845 N N . SER A 1 104 ? -17.684 -4.589 38.663 1.00 98.06 104 SER A N 1
ATOM 846 C CA . SER A 1 104 ? -17.805 -3.847 39.928 1.00 98.06 104 SER A CA 1
ATOM 847 C C . SER A 1 104 ? -19.251 -3.440 40.244 1.00 98.06 104 SER A C 1
ATOM 849 O O . SER A 1 104 ? -19.729 -3.622 41.367 1.00 98.06 104 SER A O 1
ATOM 851 N N . PHE A 1 105 ? -19.995 -2.953 39.245 1.00 96.69 105 PHE A N 1
ATOM 852 C CA . PHE A 1 105 ? -21.423 -2.656 39.392 1.00 96.69 105 PHE A CA 1
ATOM 853 C C . PHE A 1 105 ? -22.239 -3.906 39.717 1.00 96.69 105 PHE A C 1
ATOM 855 O O . PHE A 1 105 ? -23.124 -3.844 40.569 1.00 96.69 105 PHE A O 1
ATOM 862 N N . SER A 1 106 ? -21.942 -5.030 39.063 1.00 95.00 106 SER A N 1
ATOM 863 C CA . SER A 1 106 ? -22.638 -6.300 39.294 1.00 95.00 106 SER A CA 1
ATOM 864 C C . SER A 1 106 ? -22.405 -6.809 40.717 1.00 95.00 106 SER A C 1
ATOM 866 O O . SER A 1 106 ? -23.360 -7.184 41.396 1.00 95.00 106 SER A O 1
ATOM 868 N N . GLU A 1 107 ? -21.166 -6.746 41.208 1.00 95.69 107 GLU A N 1
ATOM 869 C CA . GLU A 1 107 ? -20.825 -7.095 42.591 1.00 95.69 107 GLU A CA 1
ATOM 870 C C . GLU A 1 107 ? -21.524 -6.179 43.604 1.00 95.69 107 GLU A C 1
ATOM 872 O O . GLU A 1 107 ? -22.085 -6.651 44.594 1.00 95.69 107 GLU A O 1
ATOM 877 N N . GLU A 1 108 ? -21.533 -4.864 43.368 1.00 96.12 108 GLU A N 1
ATOM 878 C CA . GLU A 1 108 ? -22.212 -3.910 44.250 1.00 96.12 108 GLU A CA 1
ATOM 879 C C . GLU A 1 108 ? -23.730 -4.127 44.276 1.00 96.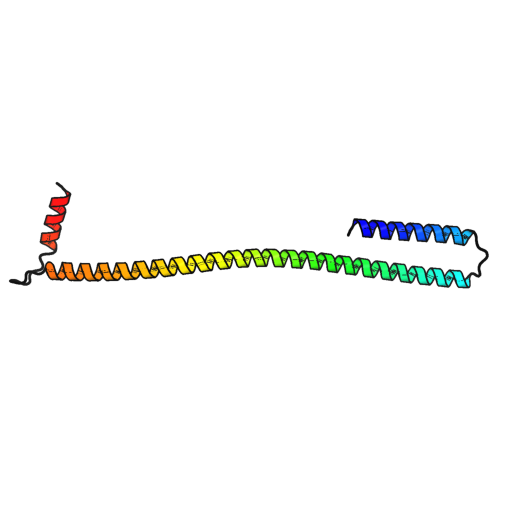12 108 GLU A C 1
ATOM 881 O O . GLU A 1 108 ? -24.337 -4.116 45.350 1.00 96.12 108 GLU A O 1
ATOM 886 N N . LEU A 1 109 ? -24.350 -4.372 43.119 1.00 92.31 109 LEU A N 1
ATOM 887 C CA . LEU A 1 109 ? -25.769 -4.717 43.026 1.00 92.31 109 LEU A CA 1
ATOM 888 C C . LEU A 1 109 ? -26.078 -6.000 43.796 1.00 92.31 109 LEU A C 1
ATOM 890 O O . LEU A 1 109 ? -27.019 -6.018 44.590 1.00 92.31 109 LEU A O 1
ATOM 894 N N . GLN A 1 110 ? -25.262 -7.041 43.624 1.00 91.94 110 GLN A N 1
ATOM 895 C CA . GLN A 1 110 ? -25.414 -8.292 44.361 1.00 91.94 110 GLN A CA 1
ATOM 896 C C . GLN A 1 110 ? -25.310 -8.063 45.874 1.00 91.94 110 GLN A C 1
ATOM 898 O O . GLN A 1 110 ? -26.169 -8.531 46.623 1.00 91.94 110 GLN A O 1
ATOM 903 N N . ARG A 1 111 ? -24.323 -7.282 46.340 1.00 93.62 111 ARG A N 1
ATOM 904 C CA . ARG A 1 111 ? -24.191 -6.922 47.764 1.00 93.62 111 ARG A CA 1
ATOM 905 C C . ARG A 1 111 ? -25.435 -6.218 48.299 1.00 93.62 111 ARG A C 1
ATOM 907 O O . ARG A 1 111 ? -25.854 -6.504 49.418 1.00 93.62 111 ARG A O 1
ATOM 914 N N . ARG A 1 112 ? -26.039 -5.324 47.511 1.00 93.19 112 ARG A N 1
ATOM 915 C CA . ARG A 1 112 ? -27.261 -4.596 47.894 1.00 93.19 112 ARG A CA 1
ATOM 916 C C . ARG A 1 112 ? -28.528 -5.446 47.861 1.00 93.19 112 ARG A C 1
ATOM 918 O O . ARG A 1 112 ? -29.494 -5.088 48.530 1.00 93.19 112 ARG A O 1
ATOM 925 N N . CYS A 1 113 ? -28.536 -6.551 47.119 1.00 93.56 113 CYS A N 1
ATOM 926 C CA . CYS A 1 113 ? -29.671 -7.474 47.090 1.00 93.56 113 CYS A CA 1
ATOM 927 C C . CYS A 1 113 ? -29.767 -8.333 48.359 1.00 93.56 113 CYS A C 1
ATOM 929 O O . CYS A 1 113 ? -30.850 -8.821 48.682 1.00 93.56 113 CYS A O 1
ATOM 931 N N . ILE A 1 114 ? -28.680 -8.479 49.121 1.00 93.94 114 ILE A N 1
ATOM 932 C CA . ILE A 1 114 ? -28.677 -9.238 50.375 1.00 93.94 114 ILE A CA 1
ATOM 933 C C . ILE A 1 114 ? -29.266 -8.381 51.502 1.00 93.94 114 ILE A C 1
ATOM 935 O O . ILE A 1 114 ? -28.752 -7.312 51.833 1.00 93.94 114 ILE A O 1
ATOM 939 N N . CYS A 1 115 ? -30.334 -8.862 52.144 1.00 92.12 115 CYS A N 1
ATOM 940 C CA . CYS A 1 115 ? -30.933 -8.166 53.283 1.00 92.12 115 CYS A CA 1
ATOM 941 C C . CYS A 1 115 ? -29.968 -8.143 54.486 1.00 92.12 115 CYS A C 1
ATOM 943 O O . CYS A 1 115 ? -29.579 -9.211 54.963 1.00 92.12 115 CYS A O 1
ATOM 945 N N . PRO A 1 116 ? -29.633 -6.976 55.066 1.00 91.50 116 PRO A N 1
ATOM 946 C CA . PRO A 1 116 ? -28.697 -6.900 56.190 1.00 91.50 116 PRO A CA 1
ATOM 947 C C . PRO A 1 116 ? -29.246 -7.512 57.487 1.00 91.50 116 PRO A C 1
ATOM 949 O O . PRO A 1 116 ? -28.473 -7.816 58.389 1.00 91.50 116 PRO A O 1
ATOM 952 N N . SER A 1 117 ? -30.567 -7.684 57.605 1.00 95.25 117 SER A N 1
ATOM 953 C CA . SER A 1 117 ? -31.202 -8.226 58.813 1.00 95.25 117 SER A CA 1
ATOM 954 C C . SER A 1 117 ? -31.355 -9.747 58.798 1.00 95.25 117 SER A C 1
ATOM 956 O O . SER A 1 117 ? -31.272 -10.365 59.854 1.00 95.25 117 SER A O 1
ATOM 958 N N . CYS A 1 118 ? -31.605 -10.356 57.632 1.00 95.31 118 CYS A N 1
ATOM 959 C CA . CYS A 1 118 ? -31.854 -11.801 57.517 1.00 95.31 118 CYS A CA 1
ATOM 960 C C . CYS A 1 118 ? -30.907 -12.540 56.558 1.00 95.31 118 CYS A C 1
ATOM 962 O O . CYS A 1 118 ? -31.010 -13.757 56.447 1.00 95.31 118 CYS A O 1
ATOM 964 N N . HIS A 1 119 ? -29.996 -11.832 55.883 1.00 91.38 119 HIS A N 1
ATOM 965 C CA . HIS A 1 119 ? -29.007 -12.364 54.933 1.00 91.38 119 HIS A CA 1
ATOM 966 C C . HIS A 1 119 ? -29.577 -13.156 53.745 1.00 91.38 119 HIS A C 1
ATOM 968 O O . HIS A 1 119 ? -28.836 -13.848 53.051 1.00 91.38 119 HIS A O 1
ATOM 974 N N . VAL A 1 120 ? -30.879 -13.037 53.482 1.00 94.38 120 VAL A N 1
ATOM 975 C CA . VAL A 1 120 ? -31.517 -13.615 52.296 1.00 94.38 120 VAL A CA 1
ATOM 976 C C . VAL A 1 120 ? -31.210 -12.742 51.081 1.00 94.38 120 VAL A C 1
ATOM 978 O O . VAL A 1 120 ? -31.263 -11.512 51.170 1.00 94.38 120 VAL A O 1
ATOM 981 N N . ASP A 1 121 ? -30.884 -13.386 49.961 1.00 93.69 121 ASP A N 1
ATOM 982 C CA . ASP A 1 121 ? -30.725 -12.731 48.666 1.00 93.69 121 ASP A CA 1
ATOM 983 C C . ASP A 1 121 ? -32.098 -12.411 48.058 1.00 93.69 121 ASP A C 1
ATOM 985 O O . ASP A 1 121 ? -32.904 -13.306 47.801 1.00 93.69 121 ASP A O 1
ATOM 989 N N . ASN A 1 122 ? -32.362 -11.124 47.838 1.00 93.62 122 ASN A N 1
ATOM 990 C CA . ASN A 1 122 ? -33.604 -10.623 47.254 1.00 93.62 122 ASN A CA 1
ATOM 991 C C . ASN A 1 122 ? -33.516 -10.415 45.731 1.00 93.62 122 ASN A C 1
ATOM 993 O O . ASN A 1 122 ? -34.429 -9.820 45.155 1.00 93.62 122 ASN A O 1
ATOM 997 N N . SER A 1 123 ? -32.438 -10.862 45.078 1.00 91.88 123 SER A N 1
ATOM 998 C CA . SER A 1 123 ? -32.194 -10.671 43.641 1.00 91.88 123 SER A CA 1
ATOM 999 C C . SER A 1 123 ? -33.360 -11.141 42.761 1.00 91.88 123 SER A C 1
ATOM 1001 O O . SER A 1 123 ? -33.795 -10.404 41.877 1.00 91.88 123 SER A O 1
ATOM 1003 N N . ASN A 1 124 ? -33.937 -12.312 43.049 1.00 90.38 124 ASN A N 1
ATOM 1004 C CA . ASN A 1 124 ? -35.086 -12.850 42.310 1.00 90.38 124 ASN A CA 1
ATOM 1005 C C . ASN A 1 124 ? -36.344 -11.986 42.470 1.00 90.38 124 ASN A C 1
ATOM 1007 O O . ASN A 1 124 ? -36.991 -11.648 41.483 1.00 90.38 124 ASN A O 1
ATOM 1011 N N . SER A 1 125 ? -36.661 -11.575 43.701 1.00 91.12 125 SER A N 1
ATOM 1012 C CA . SER A 1 125 ? -37.818 -10.716 43.977 1.00 91.12 125 SER A CA 1
ATOM 1013 C C . SER A 1 125 ? -37.678 -9.348 43.304 1.00 91.12 125 SER A C 1
ATOM 1015 O O . SER A 1 125 ? -38.657 -8.796 42.810 1.00 91.12 125 SER A O 1
ATOM 1017 N N . LEU A 1 126 ? -36.458 -8.797 43.263 1.00 88.56 126 LEU A N 1
ATOM 1018 C CA . LEU A 1 126 ? -36.165 -7.556 42.547 1.00 88.56 126 LEU A CA 1
ATOM 1019 C C . LEU A 1 126 ? -36.334 -7.729 41.030 1.00 88.56 126 LEU A C 1
ATOM 1021 O O . LEU A 1 126 ? -36.910 -6.853 40.387 1.00 88.56 126 LEU A O 1
ATOM 1025 N N . ALA A 1 127 ? -35.871 -8.848 40.466 1.00 91.38 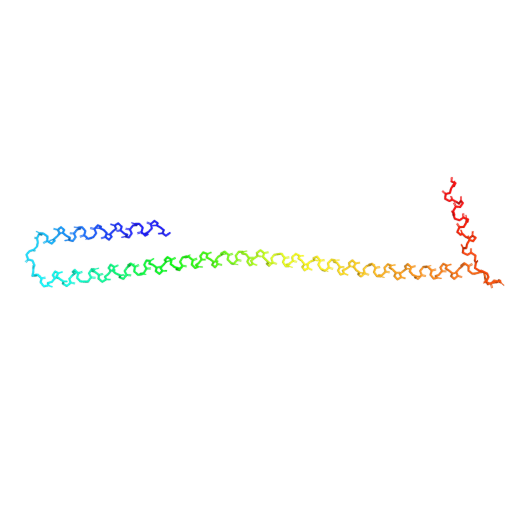127 ALA A N 1
ATOM 1026 C CA . ALA A 1 127 ? -36.019 -9.150 39.044 1.00 91.38 127 ALA A CA 1
ATOM 1027 C C . ALA A 1 127 ? -37.496 -9.252 38.625 1.00 91.38 127 ALA A C 1
ATOM 1029 O O . ALA A 1 127 ? -37.886 -8.652 37.625 1.00 91.38 127 ALA A O 1
ATOM 1030 N N . GLU A 1 128 ? -38.332 -9.932 39.417 1.00 93.31 128 GLU A N 1
ATOM 1031 C CA . GLU A 1 128 ? -39.782 -10.013 39.182 1.00 93.31 128 GLU A CA 1
ATOM 1032 C C . GLU A 1 128 ? -40.446 -8.627 39.196 1.00 93.31 128 GLU A C 1
ATOM 1034 O O . GLU A 1 128 ? -41.302 -8.334 38.360 1.00 93.31 128 GLU A O 1
ATOM 1039 N N . LEU A 1 129 ? -40.028 -7.751 40.114 1.00 92.56 129 LEU A N 1
ATOM 1040 C CA . LEU A 1 129 ? -40.587 -6.407 40.269 1.00 92.56 129 LEU A CA 1
ATOM 1041 C C . LEU A 1 129 ? -40.186 -5.481 39.109 1.00 92.56 129 LEU A C 1
ATOM 1043 O O . LEU A 1 129 ? -41.023 -4.743 38.590 1.00 92.56 129 LEU A O 1
ATOM 1047 N N . LEU A 1 130 ? -38.931 -5.565 38.651 1.00 90.44 130 LEU A N 1
ATOM 1048 C CA . LEU A 1 130 ? -38.458 -4.853 37.458 1.00 90.44 130 LEU A CA 1
ATOM 1049 C C . LEU A 1 130 ? -39.187 -5.325 36.193 1.00 90.44 130 LEU A C 1
ATOM 1051 O O . LEU A 1 130 ? -39.637 -4.498 35.402 1.00 90.44 130 LEU A O 1
ATOM 1055 N N . GLN A 1 131 ? -39.377 -6.636 36.034 1.00 92.12 131 GLN A N 1
ATOM 1056 C CA . GLN A 1 131 ? -40.085 -7.202 34.886 1.00 92.12 131 GLN A CA 1
ATOM 1057 C C . GLN A 1 131 ? -41.567 -6.788 34.850 1.00 92.12 131 GLN A C 1
ATOM 1059 O O . GLN A 1 131 ? -42.123 -6.575 33.774 1.00 92.12 131 GLN A O 1
ATOM 1064 N N . GLN A 1 132 ? -42.210 -6.636 36.012 1.00 93.12 132 GLN A N 1
ATOM 1065 C CA . GLN A 1 132 ? -43.574 -6.103 36.110 1.00 93.12 132 GLN A CA 1
ATOM 1066 C C . GLN A 1 132 ? -43.655 -4.619 35.728 1.00 93.12 132 GLN A C 1
ATOM 1068 O O . GLN A 1 132 ? -44.640 -4.207 35.120 1.00 93.12 132 GLN A O 1
ATOM 1073 N N . MET A 1 133 ? -42.632 -3.823 36.057 1.00 91.12 133 MET A N 1
ATOM 1074 C CA . MET A 1 133 ? -42.571 -2.405 35.687 1.00 91.12 133 MET A CA 1
ATOM 1075 C C . MET A 1 133 ? -42.363 -2.182 34.185 1.00 91.12 133 MET A C 1
ATOM 1077 O O . MET A 1 133 ? -42.894 -1.218 33.650 1.00 91.12 133 MET A O 1
ATOM 1081 N N . GLU A 1 134 ? -41.616 -3.050 33.497 1.00 88.94 134 GLU A N 1
ATOM 1082 C CA . GLU A 1 134 ? -41.415 -2.954 32.039 1.00 88.94 134 GLU A CA 1
ATOM 1083 C C . GLU A 1 134 ? -42.673 -3.292 31.221 1.00 88.94 134 GLU A C 1
ATOM 1085 O O . GLU A 1 134 ? -42.755 -2.960 30.040 1.00 88.94 134 GLU A O 1
ATOM 1090 N N . GLN A 1 135 ? -43.646 -3.974 31.830 1.00 83.75 135 GLN A N 1
ATOM 1091 C CA . GLN A 1 135 ? -44.899 -4.384 31.187 1.00 83.75 135 GLN A CA 1
ATOM 1092 C C . GLN A 1 135 ? -46.056 -3.389 31.400 1.00 83.75 135 GLN A C 1
ATOM 1094 O O . GLN A 1 135 ? -47.166 -3.654 30.928 1.00 83.75 135 GLN A O 1
ATOM 1099 N N . GLN A 1 136 ? -45.817 -2.273 32.100 1.00 64.44 136 GLN A N 1
ATOM 1100 C CA . GLN A 1 136 ? -46.760 -1.160 32.287 1.00 64.44 136 GLN A CA 1
ATOM 1101 C C . GLN A 1 136 ? -46.427 0.019 31.374 1.00 64.44 136 GLN A C 1
ATOM 1103 O O . GLN A 1 136 ? -47.395 0.654 30.896 1.00 64.44 136 GLN A O 1
#

Foldseek 3Di:
DVVVVVVVVVVLVVVVVVVVVVVVPDPDDPVVVVVVVVVNVVVVVVVVVVVVVVVVVVVVVVVVVVVVVVVVVVVVVVVVVVVVVVVVVVVVVVVVVVVVVVVVVVVVVQVVQQDPPPRDRNPVVVVVVVVVVVVD

Secondary structure (DSSP, 8-state):
-HHHHHHHHHHHHHHHHHHHHHHTT----HHHHHHHHHHHHHHHHHHHHHHHHHHHHHHHHHHHHHHHHHHHHHHHHHHHHHHHHHHHHHHHHHHHHHHHHHHHHHHHHHHHHB-TTT--B-HHHHHHHHHHHHT-

Organism: Opuntia streptacantha (NCBI:txid393608)

pLDDT: mean 90.18, std 10.75, range [54.97, 98.81]

InterPro domains:
  IPR053327 Kinase-Interacting Protein [PTHR36001] (1-97)

Radius of gyration: 44.99 Å; chains: 1; bounding box: 93×23×116 Å